Protein AF-A0A4Q1TBS5-F1 (afdb_monomer_lite)

Sequence (135 aa):
MKKVLNTVILSTLVFCFALSGCSYQGQEIISDKEVEVVKEAGKQLGKLAGDVAQKVMEDEELQQALVSTAKVSASVAARFLQQVMQDPQVQEAASQLGDQVVQEVIQQVVTENGGNLNEAVISLIAEELKRRMAQ

pLDDT: mean 76.41, std 20.46, range [35.09, 97.44]

Foldseek 3Di:
DDDDDDDDDDDDDDDDDDDDDDPPPPPVCLDVVLVVLLQVLLVVLCVPLNDLLSCLSNPPVLLVLLCVQQVHHSNLSSVLSSVLSVDPLLSVLCVQVHNVVLSVLLSVLCNVVRSDRDPVSSVSSSVVSVVVSVD

Secondary structure (DSSP, 8-state):
-------------------S-----------HHHHHHHHHHHHHHHHHHHHHHHHHHH-HHHHHHHHHHHT--HHHHHHHHHHHHHSHHHHHHHHHH-HHHHHHHHHHHHHHTTT--SHHHHHHHHHHHHHHHT-

Structure (mmCIF, N/CA/C/O backbone):
data_AF-A0A4Q1TBS5-F1
#
_entry.id   AF-A0A4Q1TBS5-F1
#
loop_
_atom_site.group_PDB
_atom_site.id
_atom_site.type_symbol
_atom_site.label_atom_id
_atom_site.label_alt_id
_atom_site.label_comp_id
_atom_site.label_asym_id
_atom_site.label_entity_id
_atom_site.label_seq_id
_atom_site.pdbx_PDB_ins_code
_atom_site.Cartn_x
_atom_site.Cartn_y
_atom_site.Cartn_z
_atom_site.occupancy
_atom_site.B_iso_or_equiv
_atom_site.auth_seq_id
_atom_site.auth_comp_id
_atom_site.auth_asym_id
_atom_site.auth_atom_id
_atom_site.pdbx_PDB_model_num
ATOM 1 N N . MET A 1 1 ? -37.581 27.649 30.339 1.00 39.19 1 MET A N 1
ATOM 2 C CA . MET A 1 1 ? -37.131 27.682 28.929 1.00 39.19 1 MET A CA 1
ATOM 3 C C . MET A 1 1 ? -36.933 26.248 28.465 1.00 39.19 1 MET A C 1
ATOM 5 O O . MET A 1 1 ? -36.342 25.468 29.195 1.00 39.19 1 MET A O 1
ATOM 9 N N . LYS A 1 2 ? -37.547 25.896 27.331 1.00 39.88 2 LYS A N 1
ATOM 10 C CA . LYS A 1 2 ? -37.726 24.532 26.813 1.00 39.88 2 LYS A CA 1
ATOM 11 C C . LYS A 1 2 ? -36.489 24.054 26.042 1.00 39.88 2 LYS A C 1
ATOM 13 O O . LYS A 1 2 ? -36.156 24.658 25.031 1.00 39.88 2 LYS A O 1
ATOM 18 N N . LYS A 1 3 ? -35.894 22.948 26.477 1.00 39.56 3 LYS A N 1
ATOM 19 C CA . LYS A 1 3 ? -35.208 21.903 25.689 1.00 39.56 3 LYS A CA 1
ATOM 20 C C . LYS A 1 3 ? -35.478 20.625 26.508 1.00 39.56 3 LYS A C 1
ATOM 22 O O . LYS A 1 3 ? -35.468 20.706 27.728 1.00 39.56 3 LYS A O 1
ATOM 27 N N . VAL A 1 4 ? -35.873 19.480 25.968 1.00 40.47 4 VAL A N 1
ATOM 28 C CA . VAL A 1 4 ? -35.143 18.676 24.995 1.00 40.47 4 VAL A CA 1
ATOM 29 C C . VAL A 1 4 ? -36.127 17.719 24.313 1.00 40.47 4 VAL A C 1
ATOM 31 O O . VAL A 1 4 ? -37.018 17.160 24.945 1.00 40.47 4 VAL A O 1
ATOM 34 N N . LEU A 1 5 ? -35.920 17.635 23.003 1.00 43.06 5 LEU A N 1
ATOM 35 C CA . LEU A 1 5 ? -36.121 16.549 22.053 1.00 43.06 5 LEU A CA 1
ATOM 36 C C . LEU A 1 5 ? -36.901 15.291 22.461 1.00 43.06 5 LEU A C 1
ATOM 38 O O . LEU A 1 5 ? -36.601 14.584 23.417 1.00 43.06 5 LEU A O 1
ATOM 42 N N . ASN A 1 6 ? -37.844 15.021 21.567 1.00 39.16 6 ASN A N 1
ATOM 43 C CA . ASN A 1 6 ? -38.715 13.880 21.440 1.00 39.16 6 ASN A CA 1
ATOM 44 C C . ASN A 1 6 ? -37.928 12.567 21.309 1.00 39.16 6 ASN A C 1
ATOM 46 O O . ASN A 1 6 ? -37.118 12.386 20.402 1.00 39.16 6 ASN A O 1
ATOM 50 N N . THR A 1 7 ? -38.239 11.661 22.220 1.00 41.44 7 THR A N 1
ATOM 51 C CA . THR A 1 7 ? -37.912 10.242 22.242 1.00 41.44 7 THR A CA 1
ATOM 52 C C . THR A 1 7 ? -38.614 9.504 21.100 1.00 41.44 7 THR A C 1
ATOM 54 O O . THR A 1 7 ? -39.839 9.547 21.027 1.00 41.44 7 THR A O 1
ATOM 57 N N . VAL A 1 8 ? -37.878 8.735 20.292 1.00 45.38 8 VAL A N 1
ATOM 58 C CA . VAL A 1 8 ? -38.398 7.469 19.749 1.00 45.38 8 VAL A CA 1
ATOM 59 C C . VAL A 1 8 ? -37.334 6.392 19.936 1.00 45.38 8 VAL A C 1
ATOM 61 O O . VAL A 1 8 ? -36.258 6.415 19.349 1.00 45.38 8 VAL A O 1
ATOM 64 N N . ILE A 1 9 ? -37.688 5.491 20.842 1.00 54.44 9 ILE A N 1
ATOM 65 C CA . ILE A 1 9 ? -37.072 4.220 21.204 1.00 54.44 9 ILE A CA 1
ATOM 66 C C . ILE A 1 9 ? -37.524 3.175 20.180 1.00 54.44 9 ILE A C 1
ATOM 68 O O . ILE A 1 9 ? -38.707 3.185 19.854 1.00 54.44 9 ILE A O 1
ATOM 72 N N . LEU A 1 10 ? -36.631 2.274 19.751 1.00 36.66 10 LEU A N 1
ATOM 73 C CA . LEU A 1 10 ? -36.852 0.847 19.407 1.00 36.66 10 LEU A CA 1
ATOM 74 C C . LEU A 1 10 ? -35.656 0.389 18.543 1.00 36.66 10 LEU A C 1
ATOM 76 O O . LEU A 1 10 ? -35.314 1.071 17.592 1.00 36.66 10 LEU A O 1
ATOM 80 N N . SER A 1 11 ? -34.985 -0.742 18.746 1.00 41.72 11 SER A N 1
ATOM 81 C CA . SER A 1 11 ? -35.302 -1.895 19.575 1.00 41.72 11 SER A CA 1
ATOM 82 C C . SER A 1 11 ? -34.078 -2.827 19.633 1.00 41.72 11 SER A C 1
ATOM 84 O O . SER A 1 11 ? -33.446 -3.038 18.607 1.00 41.72 11 SER A O 1
ATOM 86 N N . THR A 1 12 ? -33.835 -3.413 20.815 1.00 46.38 12 THR A N 1
ATOM 87 C CA . THR A 1 12 ? -33.352 -4.800 21.038 1.00 46.38 12 THR A CA 1
ATOM 88 C C . THR A 1 12 ? -31.970 -5.175 20.450 1.00 46.38 12 THR A C 1
ATOM 90 O O . THR A 1 12 ? -31.791 -5.237 19.248 1.00 46.38 12 THR A O 1
ATOM 93 N N . LEU A 1 13 ? -30.944 -5.538 21.226 1.00 44.22 13 LEU A N 1
ATOM 94 C CA . LEU A 1 13 ? -30.933 -6.697 22.120 1.00 44.22 13 LEU A CA 1
ATOM 95 C C . LEU A 1 13 ? -29.767 -6.588 23.116 1.00 44.22 13 LEU A C 1
ATOM 97 O O . LEU A 1 13 ? -28.630 -6.298 22.754 1.00 44.22 13 LEU A O 1
ATOM 101 N N . VAL A 1 14 ? -30.091 -6.836 24.379 1.00 53.00 14 VAL A N 1
ATOM 102 C CA . VAL A 1 14 ? -29.181 -6.913 25.520 1.00 53.00 14 VAL A CA 1
ATOM 103 C C . VAL A 1 14 ? -28.553 -8.305 25.565 1.00 53.00 14 VAL A C 1
ATOM 105 O O . VAL A 1 14 ? -29.279 -9.294 25.610 1.00 53.00 14 VAL A O 1
ATOM 108 N N . PHE A 1 15 ? -27.229 -8.385 25.687 1.00 43.56 15 PHE A N 1
ATOM 109 C CA . PHE A 1 15 ? -26.626 -9.405 26.543 1.00 43.56 15 PHE A CA 1
ATOM 110 C C . PHE A 1 15 ? -25.475 -8.788 27.333 1.00 43.56 15 PHE A C 1
ATOM 112 O O . PHE A 1 15 ? -24.434 -8.420 26.794 1.00 43.56 15 PHE A O 1
ATOM 119 N N . CYS A 1 16 ? -25.716 -8.617 28.631 1.00 39.31 16 CYS A N 1
ATOM 120 C CA . CYS A 1 16 ? -24.733 -8.178 29.602 1.00 39.31 16 CYS A CA 1
ATOM 121 C C . CYS A 1 16 ? -23.686 -9.276 29.816 1.00 39.31 16 CYS A C 1
ATOM 123 O O . CYS A 1 16 ? -24.018 -10.348 30.315 1.00 39.31 16 CYS A O 1
ATOM 125 N N . PHE A 1 17 ? -22.417 -8.960 29.570 1.00 45.59 17 PHE A N 1
ATOM 126 C CA . PHE A 1 17 ? -21.335 -9.434 30.428 1.00 45.59 17 PHE A CA 1
ATOM 127 C C . PHE A 1 17 ? -20.793 -8.226 31.184 1.00 45.59 17 PHE A C 1
ATOM 129 O O . PHE A 1 17 ? -20.078 -7.388 30.644 1.00 45.59 17 PHE A O 1
ATOM 136 N N . ALA A 1 18 ? -21.211 -8.114 32.441 1.00 55.19 18 ALA A N 1
ATOM 137 C CA . ALA A 1 18 ? -20.635 -7.198 33.404 1.00 55.19 18 ALA A CA 1
ATOM 138 C C . ALA A 1 18 ? -19.506 -7.927 34.135 1.00 55.19 18 ALA A C 1
ATOM 140 O O . ALA A 1 18 ? -19.784 -8.719 35.027 1.00 55.19 18 ALA A O 1
ATOM 141 N N . LEU A 1 19 ? -18.254 -7.640 33.779 1.00 47.72 19 LEU A N 1
ATOM 142 C CA . LEU A 1 19 ? -17.106 -7.766 34.675 1.00 47.72 19 LEU A CA 1
ATOM 143 C C . LEU A 1 19 ? -16.127 -6.629 34.354 1.00 47.72 19 LEU A C 1
ATOM 145 O O . LEU A 1 19 ? -15.537 -6.588 33.284 1.00 47.72 19 LEU A O 1
ATOM 149 N N . SER A 1 20 ? -16.040 -5.686 35.296 1.00 47.69 20 SER A N 1
ATOM 150 C CA . SER A 1 20 ? -14.909 -4.788 35.570 1.00 47.69 20 SER A CA 1
ATOM 151 C C . SER A 1 20 ? -14.136 -4.210 34.375 1.00 47.69 20 SER A C 1
ATOM 153 O O . SER A 1 20 ? -13.213 -4.831 33.865 1.00 47.69 20 SER A O 1
ATOM 155 N N . GLY A 1 21 ? -14.426 -2.945 34.058 1.00 41.41 21 GLY A N 1
ATOM 156 C CA . GLY A 1 21 ? -13.424 -2.002 33.558 1.00 41.41 21 GLY A CA 1
ATOM 157 C C . GLY A 1 21 ? -12.679 -2.423 32.294 1.00 41.41 21 GLY A C 1
ATOM 158 O O . GLY A 1 21 ? -11.475 -2.643 32.335 1.00 41.41 21 GLY A O 1
ATOM 159 N N . CYS A 1 22 ? -13.359 -2.426 31.153 1.00 35.09 22 CYS A N 1
ATOM 160 C CA . CYS A 1 22 ? -12.674 -2.259 29.879 1.00 35.09 22 CYS A CA 1
ATOM 161 C C . CYS A 1 22 ? -13.002 -0.861 29.370 1.00 35.09 22 CYS A C 1
ATOM 163 O O . CYS A 1 22 ? -14.014 -0.647 28.704 1.00 35.09 22 CYS A O 1
ATOM 165 N N . SER A 1 23 ? -12.132 0.100 29.686 1.00 44.06 23 SER A N 1
ATOM 166 C CA . SER A 1 23 ? -11.859 1.172 28.737 1.00 44.06 23 SER A CA 1
ATOM 167 C C . SER A 1 23 ? -11.513 0.469 27.429 1.00 44.06 23 SER A C 1
ATOM 169 O O . SER A 1 23 ? -10.416 -0.063 27.291 1.00 44.06 23 SER A O 1
ATOM 171 N N . TYR A 1 24 ? -12.461 0.387 26.496 1.00 40.22 24 TYR A N 1
ATOM 172 C CA . TYR A 1 24 ? -12.195 -0.055 25.130 1.00 40.22 24 TYR A CA 1
ATOM 173 C C . TYR A 1 24 ? -11.477 1.092 24.411 1.00 40.22 24 TYR A C 1
ATOM 175 O O . TYR A 1 24 ? -11.954 1.683 23.453 1.00 40.22 24 TYR A O 1
ATOM 183 N N . GLN A 1 25 ? -10.319 1.444 24.956 1.00 36.91 25 GLN A N 1
ATOM 184 C CA . GLN A 1 25 ? -9.252 2.127 24.269 1.00 36.91 25 GLN A CA 1
ATOM 185 C C . GLN A 1 25 ? -8.383 0.997 23.719 1.00 36.91 25 GLN A C 1
ATOM 187 O O . GLN A 1 25 ? -7.274 0.750 24.178 1.00 36.91 25 GLN A O 1
ATOM 192 N N . GLY A 1 26 ? -8.951 0.241 22.775 1.00 38.22 26 GLY A N 1
ATOM 193 C CA . GLY A 1 26 ? -8.196 -0.643 21.895 1.00 38.22 26 GLY A CA 1
ATOM 194 C C . GLY A 1 26 ? -7.419 0.220 20.912 1.00 38.22 26 GLY A C 1
ATOM 195 O O . GLY A 1 26 ? -7.671 0.186 19.717 1.00 38.22 26 GLY A O 1
ATOM 196 N N . GLN A 1 27 ? -6.541 1.065 21.445 1.00 40.28 27 GLN A N 1
ATOM 197 C CA . GLN A 1 27 ? -5.425 1.600 20.701 1.00 40.28 27 GLN A CA 1
ATOM 198 C C . GLN A 1 27 ? -4.542 0.376 20.482 1.00 40.28 27 GLN A C 1
ATOM 200 O O . GLN A 1 27 ? -3.926 -0.110 21.431 1.00 40.28 27 GLN A O 1
ATOM 205 N N . GLU A 1 28 ? -4.609 -0.211 19.284 1.00 47.19 28 GLU A N 1
ATOM 206 C CA . GLU A 1 28 ? -3.632 -1.195 18.833 1.00 47.19 28 GLU A CA 1
ATOM 207 C C . GLU A 1 28 ? -2.262 -0.571 19.068 1.00 47.19 28 GLU A C 1
ATOM 209 O O . GLU A 1 28 ? -1.835 0.342 18.363 1.00 47.19 28 GLU A O 1
ATOM 214 N N . ILE A 1 29 ? -1.609 -1.006 20.143 1.00 48.12 29 ILE A N 1
ATOM 215 C CA . ILE A 1 29 ? -0.224 -0.672 20.408 1.00 48.12 29 ILE A CA 1
ATOM 216 C C . ILE A 1 29 ? 0.541 -1.457 19.353 1.00 48.12 29 ILE A C 1
ATOM 218 O O . ILE A 1 29 ? 0.929 -2.603 19.580 1.00 48.12 29 ILE A O 1
ATOM 222 N N . ILE A 1 30 ? 0.723 -0.852 18.179 1.00 53.84 30 ILE A N 1
ATOM 223 C CA . ILE A 1 30 ? 1.851 -1.188 17.325 1.00 53.84 30 ILE A CA 1
ATOM 224 C C . ILE A 1 30 ? 3.050 -1.047 18.255 1.00 53.84 30 ILE A C 1
ATOM 226 O O . ILE A 1 30 ? 3.332 0.041 18.755 1.00 53.84 30 ILE A O 1
ATOM 230 N N . SER A 1 31 ? 3.669 -2.169 18.618 1.00 56.72 31 SER A N 1
ATOM 231 C CA . SER A 1 31 ? 4.808 -2.137 19.530 1.00 56.72 31 SER A CA 1
ATOM 232 C C . SER A 1 31 ? 5.855 -1.194 18.937 1.00 56.72 31 SER A C 1
ATOM 234 O O . SER A 1 31 ? 6.063 -1.232 17.725 1.00 56.72 31 SER A O 1
ATOM 236 N N . ASP A 1 32 ? 6.540 -0.384 19.752 1.00 58.28 32 ASP A N 1
ATOM 237 C CA . ASP A 1 32 ? 7.593 0.538 19.276 1.00 58.28 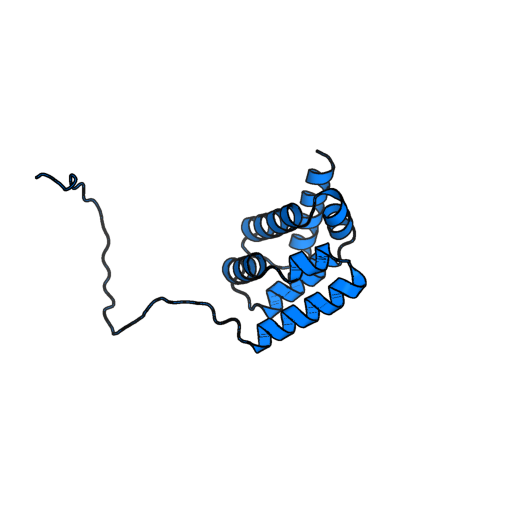32 ASP A CA 1
ATOM 238 C C . ASP A 1 32 ? 8.589 -0.155 18.326 1.00 58.28 32 ASP A C 1
ATOM 240 O O . ASP A 1 32 ? 9.102 0.431 17.375 1.00 58.28 32 ASP A O 1
ATOM 244 N N . LYS A 1 33 ? 8.800 -1.456 18.545 1.00 59.09 33 LYS A N 1
ATOM 245 C CA . LYS A 1 33 ? 9.645 -2.325 17.731 1.00 59.09 33 LYS A CA 1
ATOM 246 C C . LYS A 1 33 ? 9.103 -2.583 16.321 1.00 59.09 33 LYS A C 1
ATOM 248 O O . LYS A 1 33 ? 9.883 -2.728 15.389 1.00 59.09 33 LYS A O 1
ATOM 253 N N . GLU A 1 34 ? 7.787 -2.672 16.152 1.00 60.06 34 GLU A N 1
ATOM 254 C CA . GLU A 1 34 ? 7.163 -2.791 14.833 1.00 60.06 34 GLU A CA 1
ATOM 255 C C . GLU A 1 34 ? 7.168 -1.450 14.096 1.00 60.06 34 GLU A C 1
ATOM 257 O O . GLU A 1 34 ? 7.493 -1.433 12.911 1.00 60.06 34 GLU A O 1
ATOM 262 N N . VAL A 1 35 ? 6.928 -0.335 14.800 1.00 62.41 35 VAL A N 1
ATOM 263 C CA . VAL A 1 35 ? 7.066 1.023 14.236 1.00 62.41 35 VAL A CA 1
ATOM 264 C C . VAL A 1 35 ? 8.481 1.236 13.687 1.00 62.41 35 VAL A C 1
ATOM 266 O O . VAL A 1 35 ? 8.658 1.758 12.587 1.00 62.41 35 VAL A O 1
ATOM 269 N N . GLU A 1 36 ? 9.503 0.782 14.415 1.00 67.94 36 GLU A N 1
ATOM 270 C CA . GLU A 1 36 ? 10.901 0.873 13.984 1.00 67.94 36 GLU A CA 1
ATOM 271 C C . GLU A 1 36 ? 11.181 0.055 12.710 1.00 67.94 36 GLU A C 1
ATOM 273 O O . GLU A 1 36 ? 11.862 0.540 11.805 1.00 67.94 36 GLU A O 1
ATOM 278 N N . VAL A 1 37 ? 10.606 -1.148 12.591 1.00 66.75 37 VAL A N 1
ATOM 279 C CA . VAL A 1 37 ? 10.744 -2.002 11.396 1.00 66.75 37 VAL A CA 1
ATOM 280 C C . VAL A 1 37 ? 10.090 -1.365 10.173 1.00 66.75 37 VAL A C 1
ATOM 282 O O . VAL A 1 37 ? 10.694 -1.370 9.098 1.00 66.75 37 VAL A O 1
ATOM 285 N N . VAL A 1 38 ? 8.895 -0.785 10.321 1.00 66.69 38 VAL A N 1
ATOM 286 C CA . VAL A 1 38 ? 8.240 -0.059 9.223 1.00 66.69 38 VAL A CA 1
ATOM 287 C C . VAL A 1 38 ? 9.092 1.131 8.798 1.00 66.69 38 VAL A C 1
ATOM 289 O O . VAL A 1 38 ? 9.381 1.301 7.614 1.00 66.69 38 VAL A O 1
ATOM 292 N N . LYS A 1 39 ? 9.554 1.927 9.765 1.00 67.19 39 LYS A N 1
ATOM 293 C CA . LYS A 1 39 ? 10.347 3.126 9.496 1.00 67.19 39 LYS A CA 1
ATOM 294 C C . LYS A 1 39 ? 11.654 2.796 8.779 1.00 67.19 39 LYS A C 1
ATOM 296 O O . LYS A 1 39 ? 12.079 3.532 7.892 1.00 67.19 39 LYS A O 1
ATOM 301 N N . GLU A 1 40 ? 12.288 1.680 9.125 1.00 69.94 40 GLU A N 1
ATOM 302 C CA . GLU A 1 40 ? 13.505 1.232 8.452 1.00 69.94 40 GLU A CA 1
ATOM 303 C C . GLU A 1 40 ? 13.227 0.683 7.041 1.00 69.94 40 GLU A C 1
ATOM 305 O O . GLU A 1 40 ? 13.985 0.977 6.114 1.00 69.94 40 GLU A O 1
ATOM 310 N N . ALA A 1 41 ? 12.115 -0.033 6.837 1.00 65.44 41 ALA A N 1
ATOM 311 C CA . ALA A 1 41 ? 11.675 -0.456 5.505 1.00 65.44 41 ALA A CA 1
ATOM 312 C C . ALA A 1 41 ? 11.362 0.751 4.597 1.00 65.44 41 ALA A C 1
ATOM 314 O O . ALA A 1 41 ? 11.798 0.787 3.444 1.00 65.44 41 ALA A O 1
ATOM 315 N N . GLY A 1 42 ? 10.693 1.776 5.138 1.00 62.56 42 GLY A N 1
ATOM 316 C CA . GLY A 1 42 ? 10.404 3.036 4.449 1.00 62.56 42 GLY A CA 1
ATOM 317 C C . GLY A 1 42 ? 11.670 3.784 4.026 1.00 62.56 42 GLY A C 1
ATOM 318 O O . GLY A 1 42 ? 11.784 4.197 2.875 1.00 62.56 42 GLY A O 1
ATOM 319 N N . LYS A 1 43 ? 12.688 3.869 4.894 1.00 66.56 43 LYS A N 1
ATOM 320 C CA . LYS A 1 43 ? 13.989 4.476 4.544 1.00 66.56 43 LYS A CA 1
ATOM 321 C C . LYS A 1 43 ? 14.740 3.719 3.450 1.00 66.56 43 LYS A C 1
ATOM 323 O O . LYS A 1 43 ? 15.412 4.344 2.627 1.00 66.56 43 LYS A O 1
ATOM 328 N N . GLN A 1 44 ? 14.684 2.385 3.454 1.00 65.00 44 GLN A N 1
ATOM 329 C CA . GLN A 1 44 ? 15.322 1.575 2.411 1.00 65.00 44 GLN A CA 1
ATOM 330 C C . GLN A 1 44 ? 14.639 1.788 1.056 1.00 65.00 44 GLN A C 1
ATOM 332 O O . GLN A 1 44 ? 15.323 1.909 0.041 1.00 65.00 44 GLN A O 1
ATOM 337 N N . LEU A 1 45 ? 13.311 1.916 1.050 1.00 62.75 45 LEU A N 1
ATOM 338 C CA . LEU A 1 45 ? 12.532 2.237 -0.144 1.00 62.75 45 LEU A CA 1
ATOM 339 C C . LEU A 1 45 ? 12.712 3.673 -0.619 1.00 62.75 45 LEU A C 1
ATOM 341 O O . LEU A 1 45 ? 12.853 3.867 -1.817 1.00 62.75 45 LEU A O 1
ATOM 345 N N . GLY A 1 46 ? 12.777 4.667 0.270 1.00 59.16 46 GLY A N 1
ATOM 346 C CA . GLY A 1 46 ? 12.994 6.067 -0.122 1.00 59.16 46 GLY A CA 1
ATOM 347 C C . GLY A 1 46 ? 14.287 6.261 -0.924 1.00 59.16 46 GLY A C 1
ATOM 348 O O . GLY A 1 46 ? 14.343 7.076 -1.840 1.00 59.16 46 GLY A O 1
ATOM 349 N N . LYS A 1 47 ? 15.307 5.429 -0.671 1.00 63.56 47 LYS A N 1
ATOM 350 C CA . LYS A 1 47 ? 16.549 5.404 -1.465 1.00 63.56 47 LYS A CA 1
ATOM 351 C C . LYS A 1 47 ? 16.414 4.741 -2.843 1.00 63.56 47 LYS A C 1
ATOM 353 O O . LYS A 1 47 ? 17.278 4.963 -3.685 1.00 63.56 47 LYS A O 1
ATOM 358 N N . LEU A 1 48 ? 15.392 3.912 -3.058 1.00 57.53 48 LEU A N 1
ATOM 359 C CA . LEU A 1 48 ? 15.200 3.080 -4.256 1.00 57.53 48 LEU A CA 1
ATOM 360 C C . LEU A 1 48 ? 14.030 3.535 -5.147 1.00 57.53 48 LEU A C 1
ATOM 362 O O . LEU A 1 48 ? 14.114 3.371 -6.357 1.00 57.53 48 LEU A O 1
ATOM 366 N N . ALA A 1 49 ? 12.964 4.091 -4.567 1.00 61.88 49 ALA A N 1
ATOM 367 C CA . ALA A 1 49 ? 11.672 4.339 -5.215 1.00 61.88 49 ALA A CA 1
ATOM 368 C C . ALA A 1 49 ? 11.188 5.807 -5.118 1.00 61.88 49 ALA A C 1
ATOM 370 O O . ALA A 1 49 ? 10.134 6.144 -5.651 1.00 61.88 49 ALA A O 1
ATOM 371 N N . GLY A 1 50 ? 11.965 6.696 -4.483 1.00 69.81 50 GLY A N 1
ATOM 372 C CA . GLY A 1 50 ? 11.695 8.140 -4.415 1.00 69.81 50 GLY A CA 1
ATOM 373 C C . GLY A 1 50 ? 10.713 8.575 -3.316 1.00 69.81 50 GLY A C 1
ATOM 374 O O . GLY A 1 50 ? 10.206 7.761 -2.541 1.00 69.81 50 GLY A O 1
ATOM 375 N N . ASP A 1 51 ? 10.450 9.885 -3.253 1.00 81.00 51 ASP A N 1
ATOM 376 C CA . ASP A 1 51 ? 9.713 10.540 -2.157 1.00 81.00 51 ASP A CA 1
ATOM 377 C C . ASP A 1 51 ? 8.277 10.018 -1.983 1.00 81.00 51 ASP A C 1
ATOM 379 O O . ASP A 1 51 ? 7.786 9.915 -0.862 1.00 81.00 51 ASP A O 1
ATOM 383 N N . VAL A 1 52 ? 7.593 9.652 -3.073 1.00 79.31 52 VAL A N 1
ATOM 384 C CA . VAL A 1 52 ? 6.209 9.149 -3.001 1.00 79.31 52 VAL A CA 1
ATOM 385 C C . VAL A 1 52 ? 6.151 7.779 -2.328 1.00 79.31 52 VAL A C 1
ATOM 387 O O . VAL A 1 52 ? 5.313 7.560 -1.457 1.00 79.31 52 VAL A O 1
ATOM 390 N N . ALA A 1 53 ? 7.072 6.874 -2.663 1.00 79.94 53 ALA A N 1
ATOM 391 C CA . ALA A 1 53 ? 7.164 5.575 -2.002 1.00 79.94 53 ALA A CA 1
ATOM 392 C C . ALA A 1 53 ? 7.445 5.712 -0.507 1.00 79.94 53 ALA A C 1
ATOM 394 O O . ALA A 1 53 ? 6.871 4.979 0.296 1.00 79.94 53 ALA A O 1
ATOM 395 N N . GLN A 1 54 ? 8.282 6.680 -0.129 1.00 83.25 54 GLN A N 1
ATOM 396 C CA . GLN A 1 54 ? 8.521 6.983 1.274 1.00 83.25 54 GLN A CA 1
ATOM 397 C C . GLN A 1 54 ? 7.244 7.467 1.969 1.00 83.25 54 GLN A C 1
ATOM 399 O O . GLN A 1 54 ? 6.906 6.942 3.023 1.00 83.25 54 GLN A O 1
ATOM 404 N N . LYS A 1 55 ? 6.498 8.401 1.371 1.00 85.94 55 LYS A N 1
ATOM 405 C CA . LYS A 1 55 ? 5.250 8.903 1.960 1.00 85.94 55 LYS A CA 1
ATOM 406 C C . LYS A 1 55 ? 4.184 7.825 2.129 1.00 85.94 55 LYS A C 1
ATOM 408 O O . LYS A 1 55 ? 3.560 7.767 3.177 1.00 85.94 55 LYS A O 1
ATOM 413 N N . VAL A 1 56 ? 4.001 6.950 1.138 1.00 85.94 56 VAL A N 1
ATOM 414 C CA . VAL A 1 56 ? 3.060 5.818 1.240 1.00 85.94 56 VAL A CA 1
ATOM 415 C C . VAL A 1 56 ? 3.467 4.867 2.372 1.00 85.94 56 VAL A C 1
ATOM 417 O O . VAL A 1 56 ? 2.614 4.365 3.094 1.00 85.94 56 VAL A O 1
ATOM 420 N N . MET A 1 57 ? 4.770 4.640 2.555 1.00 82.62 57 MET A N 1
ATOM 421 C CA . MET A 1 57 ? 5.304 3.786 3.622 1.00 82.62 57 MET A CA 1
ATOM 422 C C . MET A 1 57 ? 5.253 4.423 5.011 1.00 82.62 57 MET A C 1
ATOM 424 O O . MET A 1 57 ? 5.177 3.701 5.998 1.00 82.62 57 MET A O 1
ATOM 428 N N . GLU A 1 58 ? 5.361 5.746 5.101 1.00 84.56 58 GLU A N 1
ATOM 429 C CA . GLU A 1 58 ? 5.324 6.502 6.359 1.00 84.56 58 GLU A CA 1
ATOM 430 C C . GLU A 1 58 ? 3.901 6.917 6.754 1.00 84.56 58 GLU A C 1
ATOM 432 O O . GLU A 1 58 ? 3.703 7.461 7.838 1.00 84.56 58 GLU A O 1
ATOM 437 N N . ASP A 1 59 ? 2.911 6.627 5.910 1.00 87.25 59 ASP A N 1
ATOM 438 C CA . ASP A 1 59 ? 1.508 6.886 6.197 1.00 87.25 59 ASP A CA 1
ATOM 439 C C . ASP A 1 59 ? 1.005 5.946 7.302 1.00 87.25 59 ASP A C 1
ATOM 441 O O . ASP A 1 59 ? 0.781 4.747 7.098 1.00 87.25 59 ASP A O 1
ATOM 445 N N . GLU A 1 60 ? 0.879 6.492 8.510 1.00 86.38 60 GLU A N 1
ATOM 446 C CA . GLU A 1 60 ? 0.415 5.752 9.681 1.00 86.38 60 GLU A CA 1
ATOM 447 C C . GLU A 1 60 ? -1.066 5.367 9.569 1.00 86.38 60 GLU A C 1
ATOM 449 O O . GLU A 1 60 ? -1.450 4.300 10.053 1.00 86.38 60 GLU A O 1
ATOM 454 N N . GLU A 1 61 ? -1.894 6.189 8.918 1.00 88.94 61 GLU A N 1
ATOM 455 C CA . GLU A 1 61 ? -3.328 5.933 8.763 1.00 88.94 61 GLU A CA 1
ATOM 456 C C . GLU A 1 61 ? -3.562 4.757 7.813 1.00 88.94 61 GLU A C 1
ATOM 458 O O . GLU A 1 61 ? -4.312 3.832 8.140 1.00 88.94 61 GLU A O 1
ATOM 463 N N . LEU A 1 62 ? -2.858 4.728 6.678 1.00 91.00 62 LEU A N 1
ATOM 464 C CA . LEU A 1 62 ? -2.893 3.617 5.732 1.00 91.00 62 LEU A CA 1
ATOM 465 C C . LEU A 1 62 ? -2.396 2.326 6.384 1.00 91.00 62 LEU A C 1
ATOM 467 O O . LEU A 1 62 ? -3.040 1.284 6.266 1.00 91.00 62 LEU A O 1
ATOM 471 N N . GLN A 1 63 ? -1.274 2.371 7.102 1.00 89.25 63 GLN A N 1
ATOM 472 C CA . GLN A 1 63 ? -0.747 1.187 7.781 1.00 89.25 63 GLN A CA 1
ATOM 473 C C . GLN A 1 63 ? -1.713 0.632 8.825 1.00 89.25 63 GLN A C 1
ATOM 475 O O . GLN A 1 63 ? -1.954 -0.576 8.847 1.00 89.25 63 GLN A O 1
ATOM 480 N N . GLN A 1 64 ? -2.288 1.495 9.665 1.00 88.44 64 GLN A N 1
ATOM 481 C CA . GLN A 1 64 ? -3.289 1.089 10.652 1.00 88.44 64 GLN A CA 1
ATOM 482 C C . GLN A 1 64 ? -4.535 0.522 9.970 1.00 88.44 64 GLN A C 1
ATOM 484 O O . GLN A 1 64 ? -5.061 -0.506 10.399 1.00 88.44 64 GLN A O 1
ATOM 489 N N . ALA A 1 65 ? -4.977 1.130 8.866 1.00 90.69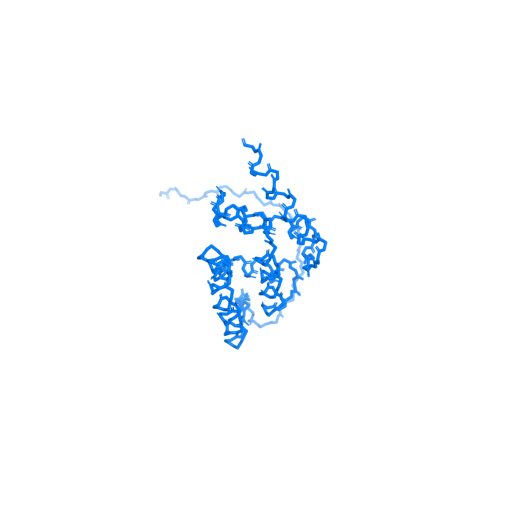 65 ALA A N 1
ATOM 490 C CA . ALA A 1 65 ? -6.096 0.619 8.090 1.00 90.69 65 ALA A CA 1
ATOM 491 C C . ALA A 1 65 ? -5.817 -0.782 7.528 1.00 90.69 65 ALA A C 1
ATOM 493 O O . ALA A 1 65 ? -6.688 -1.650 7.604 1.00 90.69 65 ALA A O 1
ATOM 494 N N . LEU A 1 66 ? -4.612 -1.032 7.007 1.00 91.62 66 LEU A N 1
ATOM 495 C CA . LEU A 1 66 ? -4.213 -2.348 6.504 1.00 91.62 66 LEU A CA 1
ATOM 496 C C . LEU A 1 66 ? -4.124 -3.384 7.627 1.00 91.62 66 LEU A C 1
ATOM 498 O O . LEU A 1 66 ? -4.663 -4.477 7.476 1.00 91.62 66 LEU A O 1
ATOM 502 N N . VAL A 1 67 ? -3.502 -3.039 8.757 1.00 90.56 67 VAL A N 1
ATOM 503 C CA . VAL A 1 67 ? -3.420 -3.889 9.958 1.00 90.56 67 VAL A CA 1
ATOM 504 C C . VAL A 1 67 ? -4.813 -4.301 10.426 1.00 90.56 67 VAL A C 1
ATOM 506 O O . VAL A 1 67 ? -5.094 -5.494 10.553 1.00 90.56 67 VAL A O 1
ATOM 509 N N . SER A 1 68 ? -5.708 -3.328 10.580 1.00 91.81 68 SER A N 1
ATOM 510 C CA . SER A 1 68 ? -7.075 -3.544 11.049 1.00 91.81 68 SER A CA 1
ATOM 511 C C . SER A 1 68 ? -7.908 -4.366 10.057 1.00 91.81 68 SER A C 1
ATOM 513 O O . SER A 1 68 ? -8.564 -5.340 10.437 1.00 91.81 68 SER A O 1
ATOM 515 N N . THR A 1 69 ? -7.835 -4.032 8.764 1.00 91.81 69 THR A N 1
ATOM 516 C CA . THR A 1 69 ? -8.626 -4.686 7.705 1.00 91.81 6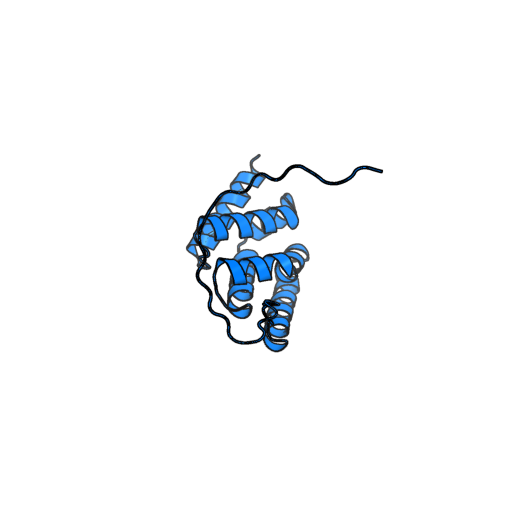9 THR A CA 1
ATOM 517 C C . THR A 1 69 ? -8.163 -6.120 7.455 1.00 91.81 69 THR A C 1
ATOM 519 O O . THR A 1 69 ? -8.984 -7.031 7.358 1.00 91.81 69 THR A O 1
ATOM 522 N N . ALA A 1 70 ? -6.849 -6.337 7.383 1.00 91.50 70 ALA A N 1
ATOM 523 C CA . ALA A 1 70 ? -6.251 -7.643 7.123 1.00 91.50 70 ALA A CA 1
ATOM 524 C C . ALA A 1 70 ? -6.087 -8.503 8.387 1.00 91.50 70 ALA A C 1
ATOM 526 O O . ALA A 1 70 ? -5.833 -9.703 8.282 1.00 91.50 70 ALA A O 1
ATOM 527 N N . LYS A 1 71 ? -6.237 -7.912 9.582 1.00 91.69 71 LYS A N 1
ATOM 528 C CA . LYS A 1 71 ? -5.982 -8.552 10.886 1.00 91.69 71 LYS A CA 1
ATOM 529 C C . LYS A 1 71 ? -4.579 -9.158 10.966 1.00 91.69 71 LYS A C 1
ATOM 531 O O . LYS A 1 71 ? -4.392 -10.281 11.439 1.00 91.69 71 LYS A O 1
ATOM 536 N N . VAL A 1 72 ? -3.595 -8.420 10.463 1.00 86.75 72 VAL A N 1
ATOM 537 C CA . VAL A 1 72 ? -2.178 -8.812 10.443 1.00 86.75 72 VAL A CA 1
ATOM 538 C C . VAL A 1 72 ? -1.364 -7.911 11.361 1.00 86.75 72 VAL A C 1
ATOM 540 O O . VAL A 1 72 ? -1.853 -6.888 11.815 1.00 86.75 72 VAL A O 1
ATOM 543 N N . SER A 1 73 ? -0.096 -8.243 11.603 1.00 87.69 73 SER A N 1
ATOM 544 C CA . SER A 1 73 ? 0.793 -7.326 12.322 1.00 87.69 73 SER A CA 1
ATOM 545 C C . SER A 1 73 ? 1.276 -6.176 11.429 1.00 87.69 73 SER A C 1
ATOM 547 O O . SER A 1 73 ? 1.323 -6.307 10.200 1.00 87.69 73 SER A O 1
ATOM 549 N N . ALA A 1 74 ? 1.713 -5.069 12.036 1.00 83.00 74 ALA A N 1
ATOM 550 C CA . ALA A 1 74 ? 2.258 -3.921 11.304 1.00 83.00 74 ALA A CA 1
ATOM 551 C C . ALA A 1 74 ? 3.457 -4.312 10.428 1.00 83.00 74 ALA A C 1
ATOM 553 O O . ALA A 1 74 ? 3.598 -3.840 9.302 1.00 83.00 74 ALA A O 1
ATOM 554 N N . SER A 1 75 ? 4.267 -5.269 10.889 1.00 84.88 75 SER A N 1
ATOM 555 C CA . SER A 1 75 ? 5.376 -5.829 10.107 1.00 84.88 75 SER A CA 1
ATOM 556 C C . SER A 1 75 ? 4.925 -6.478 8.787 1.00 84.88 75 SER A C 1
ATOM 558 O O . SER A 1 75 ? 5.641 -6.409 7.787 1.00 84.88 75 SER A O 1
ATOM 560 N N . VAL A 1 76 ? 3.756 -7.128 8.764 1.00 89.31 76 VAL A N 1
ATOM 561 C CA . VAL A 1 76 ? 3.196 -7.745 7.548 1.00 89.31 76 VAL A CA 1
ATOM 562 C C . VAL A 1 76 ? 2.645 -6.673 6.610 1.00 89.31 76 VAL A C 1
ATOM 564 O O . VAL A 1 76 ? 2.954 -6.704 5.420 1.00 89.31 76 VAL A O 1
ATOM 567 N N . ALA A 1 77 ? 1.902 -5.699 7.143 1.00 89.94 77 ALA A N 1
ATOM 568 C CA . ALA A 1 77 ? 1.388 -4.572 6.366 1.00 89.94 77 ALA A CA 1
ATOM 569 C C . ALA A 1 77 ? 2.522 -3.754 5.719 1.00 89.94 77 ALA A C 1
ATOM 571 O O . ALA A 1 77 ? 2.472 -3.461 4.527 1.00 89.94 77 ALA A O 1
ATOM 572 N N . ALA A 1 78 ? 3.597 -3.474 6.460 1.00 86.44 78 ALA A N 1
ATOM 573 C CA . ALA A 1 78 ? 4.756 -2.748 5.947 1.00 86.44 78 ALA A CA 1
ATOM 574 C C . ALA A 1 78 ? 5.488 -3.505 4.831 1.00 86.44 78 ALA A C 1
ATOM 576 O O . ALA A 1 78 ? 5.884 -2.907 3.834 1.00 86.44 78 ALA A O 1
ATOM 577 N N . ARG A 1 79 ? 5.643 -4.832 4.955 1.00 88.56 79 ARG A N 1
ATOM 578 C CA . ARG A 1 79 ? 6.219 -5.659 3.878 1.00 88.56 79 ARG A CA 1
ATOM 579 C C . ARG A 1 79 ? 5.346 -5.665 2.633 1.00 88.56 79 ARG A C 1
ATOM 581 O O . ARG A 1 79 ? 5.875 -5.644 1.528 1.00 88.56 79 ARG A O 1
ATOM 588 N N . PHE A 1 80 ? 4.030 -5.698 2.807 1.00 93.69 80 PHE A N 1
ATOM 589 C CA . PHE A 1 80 ? 3.100 -5.610 1.693 1.00 93.69 80 PHE A CA 1
ATOM 590 C C . PHE A 1 80 ? 3.224 -4.264 0.971 1.00 93.69 80 PHE A C 1
ATOM 592 O O . PHE A 1 80 ? 3.456 -4.250 -0.234 1.00 93.69 80 PHE A O 1
ATOM 599 N N . LEU A 1 81 ? 3.181 -3.144 1.701 1.00 91.88 81 LEU A N 1
ATOM 600 C CA . LEU A 1 81 ? 3.399 -1.810 1.128 1.00 91.88 81 LEU A CA 1
ATOM 601 C C . LEU A 1 81 ? 4.763 -1.704 0.434 1.00 91.88 81 LEU A C 1
ATOM 603 O O . LEU A 1 81 ? 4.865 -1.147 -0.655 1.00 91.88 81 LEU A O 1
ATOM 607 N N . GLN A 1 82 ? 5.799 -2.315 1.011 1.00 89.19 82 GLN A N 1
ATOM 608 C CA . GLN A 1 82 ? 7.118 -2.387 0.394 1.00 89.19 82 GLN A CA 1
ATOM 609 C C . GLN A 1 82 ? 7.095 -3.108 -0.956 1.00 89.19 82 GLN A C 1
ATOM 611 O O . GLN A 1 82 ? 7.739 -2.644 -1.894 1.00 89.19 82 GLN A O 1
ATOM 616 N N . GLN A 1 83 ? 6.382 -4.229 -1.062 1.00 92.00 83 GLN A N 1
ATOM 617 C CA . GLN A 1 83 ? 6.249 -4.965 -2.319 1.00 92.00 83 GLN A CA 1
ATOM 618 C C . GLN A 1 83 ? 5.423 -4.177 -3.341 1.00 92.00 83 GLN A C 1
ATOM 620 O O . GLN A 1 83 ? 5.824 -4.093 -4.497 1.00 92.00 83 GLN A O 1
ATOM 625 N N . VAL A 1 84 ? 4.333 -3.537 -2.904 1.00 93.50 84 VAL A N 1
ATOM 626 C CA . VAL A 1 84 ? 3.514 -2.649 -3.742 1.00 93.50 84 VAL A CA 1
ATOM 627 C C . VAL A 1 84 ? 4.363 -1.517 -4.323 1.00 93.50 84 VAL A C 1
ATOM 629 O O . VAL A 1 84 ? 4.357 -1.310 -5.529 1.00 93.50 84 VAL A O 1
ATOM 632 N N . MET A 1 85 ? 5.163 -0.828 -3.505 1.00 89.88 85 MET A N 1
ATOM 633 C CA . MET A 1 85 ? 6.000 0.284 -3.974 1.00 89.88 85 MET A CA 1
ATOM 634 C C . MET A 1 85 ? 7.228 -0.154 -4.787 1.00 89.88 85 MET A C 1
ATOM 636 O O . MET A 1 85 ? 7.872 0.681 -5.421 1.00 89.88 85 MET A O 1
ATOM 640 N N . GLN A 1 86 ? 7.582 -1.441 -4.784 1.00 88.38 86 GLN A N 1
ATOM 641 C CA . GLN A 1 86 ? 8.609 -1.992 -5.677 1.00 88.38 86 GLN A CA 1
ATOM 642 C C . GLN A 1 86 ? 8.066 -2.319 -7.070 1.00 88.38 86 GLN A C 1
ATOM 644 O O . GLN A 1 86 ? 8.864 -2.522 -7.985 1.00 88.38 86 GLN A O 1
ATOM 649 N N . ASP A 1 87 ? 6.744 -2.349 -7.245 1.00 90.44 87 ASP A N 1
ATOM 650 C CA . ASP A 1 87 ? 6.132 -2.570 -8.546 1.00 90.44 87 ASP A CA 1
ATOM 651 C C . ASP A 1 87 ? 6.347 -1.343 -9.464 1.00 90.44 87 ASP A C 1
ATOM 653 O O . ASP A 1 87 ? 5.985 -0.218 -9.095 1.00 90.44 87 ASP A O 1
ATOM 657 N N . PRO A 1 88 ? 6.925 -1.520 -10.669 1.00 89.50 88 PRO A N 1
ATOM 658 C CA . PRO A 1 88 ? 7.189 -0.411 -11.584 1.00 89.50 88 PRO A CA 1
ATOM 659 C C . PRO A 1 88 ? 5.938 0.367 -12.003 1.00 89.50 88 PRO A C 1
ATOM 661 O O . PRO A 1 88 ? 6.012 1.582 -12.178 1.00 89.50 88 PRO A O 1
ATOM 664 N N . GLN A 1 89 ? 4.790 -0.300 -12.156 1.00 90.50 89 GLN A N 1
ATOM 665 C CA . GLN A 1 89 ? 3.543 0.364 -12.541 1.00 90.50 89 GLN A CA 1
ATOM 666 C C . GLN A 1 89 ? 3.006 1.222 -11.401 1.00 90.50 89 GLN A C 1
ATOM 668 O O . GLN A 1 89 ? 2.461 2.297 -11.641 1.00 90.50 89 GLN A O 1
ATOM 673 N N . VAL A 1 90 ? 3.191 0.776 -10.158 1.00 91.69 90 VAL A N 1
ATOM 674 C CA . VAL A 1 90 ? 2.832 1.562 -8.976 1.00 91.69 90 VAL A CA 1
ATOM 675 C C . VAL A 1 90 ? 3.735 2.790 -8.854 1.00 91.69 90 VAL A C 1
ATOM 677 O O . VAL A 1 90 ? 3.233 3.874 -8.575 1.00 91.69 90 VAL A O 1
ATOM 680 N N . GLN A 1 91 ? 5.042 2.668 -9.115 1.00 89.19 91 GLN A N 1
ATOM 681 C CA . GLN A 1 91 ? 5.963 3.819 -9.119 1.00 89.19 91 GLN A CA 1
ATOM 682 C C . GLN A 1 91 ? 5.640 4.834 -10.223 1.00 89.19 91 GLN A C 1
ATOM 684 O O . GLN A 1 91 ? 5.685 6.050 -10.004 1.00 89.19 91 GLN A O 1
ATOM 689 N N . GLU A 1 92 ? 5.293 4.345 -11.413 1.00 89.75 92 GLU A N 1
ATOM 690 C CA . GLU A 1 92 ? 4.825 5.187 -12.510 1.00 89.75 92 GLU A CA 1
ATOM 691 C C . GLU A 1 92 ? 3.529 5.915 -12.126 1.00 89.75 92 GLU A C 1
ATOM 693 O O . GLU A 1 92 ? 3.452 7.140 -12.244 1.00 89.75 92 GLU A O 1
ATOM 698 N N . ALA A 1 93 ? 2.548 5.194 -11.580 1.00 90.12 93 ALA A N 1
ATOM 699 C CA . ALA A 1 93 ? 1.286 5.772 -11.132 1.00 90.12 93 ALA A CA 1
ATOM 700 C C . ALA A 1 93 ? 1.463 6.776 -9.994 1.00 90.12 93 ALA A C 1
ATOM 702 O O . ALA A 1 93 ? 0.859 7.841 -10.027 1.00 90.12 93 ALA A O 1
ATOM 703 N N . ALA A 1 94 ? 2.340 6.495 -9.036 1.00 87.94 94 ALA A N 1
ATOM 704 C CA . ALA A 1 94 ? 2.737 7.427 -7.988 1.00 87.94 94 ALA A CA 1
ATOM 705 C C . ALA A 1 94 ? 3.269 8.750 -8.554 1.00 87.94 94 ALA A C 1
ATOM 707 O O . ALA A 1 94 ? 2.949 9.819 -8.036 1.00 87.94 94 ALA A O 1
ATOM 708 N N . SER A 1 95 ? 4.046 8.685 -9.637 1.00 86.88 95 SER A N 1
ATOM 709 C CA . SER A 1 95 ? 4.613 9.870 -10.286 1.00 86.88 95 SER A CA 1
ATOM 710 C C . SER A 1 95 ? 3.582 10.669 -11.091 1.00 86.88 95 SER A C 1
ATOM 712 O O . SER A 1 95 ? 3.740 11.878 -11.242 1.00 86.88 95 SER A O 1
ATOM 714 N N . GLN A 1 96 ? 2.543 10.012 -11.618 1.00 90.50 96 GLN A N 1
ATOM 715 C CA . GLN A 1 96 ? 1.523 10.644 -12.466 1.00 90.50 96 GLN A CA 1
ATOM 716 C C . GLN A 1 96 ? 0.271 11.095 -11.699 1.00 90.50 96 GLN A C 1
ATOM 718 O O . GLN A 1 96 ? -0.272 12.159 -11.985 1.00 90.50 96 GLN A O 1
ATOM 723 N N . LEU A 1 97 ? -0.189 10.294 -10.737 1.00 91.19 97 LEU A N 1
ATOM 724 C CA . LEU A 1 97 ? -1.435 10.495 -9.988 1.00 91.19 97 LEU A CA 1
ATOM 725 C C . LEU A 1 97 ? -1.214 11.137 -8.613 1.00 91.19 97 LEU A C 1
ATOM 727 O O . LEU A 1 97 ? -2.129 11.758 -8.076 1.00 91.19 97 LEU A O 1
ATOM 731 N N . GLY A 1 98 ? -0.014 10.990 -8.046 1.00 89.81 98 GLY A N 1
ATOM 732 C CA . GLY A 1 98 ? 0.316 11.437 -6.695 1.00 89.81 98 GLY A CA 1
ATOM 733 C C . GLY A 1 98 ? 0.155 10.356 -5.621 1.00 89.81 98 GLY A C 1
ATOM 734 O O . GLY A 1 98 ? -0.444 9.301 -5.830 1.00 89.81 98 GLY A O 1
ATOM 735 N N . ASP A 1 99 ? 0.707 10.648 -4.444 1.00 88.19 99 ASP A N 1
ATOM 736 C CA . ASP A 1 99 ? 0.724 9.800 -3.248 1.00 88.19 99 ASP A CA 1
ATOM 737 C C . ASP A 1 99 ? -0.684 9.459 -2.755 1.00 88.19 99 ASP A C 1
ATOM 739 O O . ASP A 1 99 ? -0.994 8.286 -2.554 1.00 88.19 99 ASP A O 1
ATOM 743 N N . GLN A 1 100 ? -1.554 10.462 -2.636 1.00 90.94 100 GLN A N 1
ATOM 744 C CA . GLN A 1 100 ? -2.898 10.280 -2.086 1.00 90.94 100 GLN A CA 1
ATOM 745 C C . GLN A 1 100 ? -3.746 9.289 -2.902 1.00 90.94 100 GLN A C 1
ATOM 747 O O . GLN A 1 100 ? -4.391 8.405 -2.343 1.00 90.94 100 GLN A O 1
ATOM 752 N N . VAL A 1 101 ? -3.695 9.375 -4.236 1.00 92.81 101 VAL A N 1
ATOM 753 C CA . VAL A 1 101 ? -4.444 8.458 -5.112 1.00 92.81 101 VAL A CA 1
ATOM 754 C C . VAL A 1 101 ? -3.925 7.026 -4.979 1.00 92.81 101 VAL A C 1
ATOM 756 O O . VAL A 1 101 ? -4.713 6.081 -4.969 1.00 92.81 101 VAL A O 1
ATOM 759 N N . VAL A 1 102 ? -2.608 6.851 -4.845 1.00 93.50 102 VAL A N 1
ATOM 760 C CA . VAL A 1 102 ? -2.003 5.531 -4.630 1.00 93.50 102 VAL A CA 1
ATOM 761 C C . VAL A 1 102 ? -2.451 4.931 -3.300 1.00 93.50 102 VAL A C 1
ATOM 763 O O . VAL A 1 102 ? -2.856 3.771 -3.270 1.00 93.50 102 VAL A O 1
ATOM 766 N N . GLN A 1 103 ? -2.448 5.717 -2.223 1.00 93.69 103 GLN A N 1
ATOM 767 C CA . GLN A 1 103 ? -2.906 5.277 -0.901 1.00 93.69 103 GLN A CA 1
ATOM 768 C C . GLN A 1 103 ? -4.374 4.828 -0.925 1.00 93.69 103 GLN A C 1
ATOM 770 O O . GLN A 1 103 ? -4.693 3.738 -0.443 1.00 93.69 103 GLN A O 1
ATOM 775 N N . GLU A 1 104 ? -5.253 5.623 -1.546 1.00 94.25 104 GLU A N 1
ATOM 776 C CA . GLU A 1 104 ? -6.678 5.305 -1.689 1.00 94.25 104 GLU A CA 1
ATOM 777 C C . GLU A 1 104 ? -6.897 3.994 -2.453 1.00 94.25 104 GLU A C 1
ATOM 779 O O . GLU A 1 104 ? -7.680 3.149 -2.016 1.00 94.25 104 GLU A O 1
ATOM 784 N N . VAL A 1 105 ? -6.182 3.786 -3.567 1.00 96.50 105 VAL A N 1
ATOM 785 C CA . VAL A 1 105 ? -6.292 2.544 -4.348 1.00 96.50 105 VAL A CA 1
ATOM 786 C C . VAL A 1 105 ? -5.801 1.341 -3.551 1.00 96.50 105 VAL A C 1
ATOM 788 O O . VAL A 1 105 ? -6.466 0.307 -3.550 1.00 96.50 105 VAL A O 1
ATOM 791 N N . ILE A 1 106 ? -4.677 1.460 -2.839 1.00 96.00 106 ILE A N 1
ATOM 792 C CA . ILE A 1 106 ? -4.163 0.375 -1.995 1.00 96.00 106 ILE A CA 1
ATOM 793 C C . ILE A 1 106 ? -5.213 -0.028 -0.955 1.00 96.00 106 ILE A C 1
ATOM 795 O O . ILE A 1 106 ? -5.552 -1.208 -0.845 1.00 96.00 106 ILE A O 1
ATOM 799 N N . GLN A 1 107 ? -5.759 0.942 -0.217 1.00 95.00 107 GLN A N 1
ATOM 800 C CA . GLN A 1 107 ? -6.758 0.677 0.815 1.00 95.00 107 GLN A CA 1
ATOM 801 C C . GLN A 1 107 ? -8.041 0.077 0.225 1.00 95.00 107 GLN A C 1
ATOM 803 O O . GLN A 1 107 ? -8.572 -0.897 0.771 1.00 95.00 107 GLN A O 1
ATOM 808 N N . GLN A 1 108 ? -8.522 0.628 -0.894 1.00 96.06 108 GLN A N 1
ATOM 809 C CA . GLN A 1 108 ? -9.716 0.154 -1.587 1.00 96.06 108 GLN A CA 1
ATOM 810 C C . GLN A 1 108 ? -9.552 -1.305 -2.012 1.00 96.06 108 GLN A C 1
ATOM 812 O O . GLN A 1 108 ? -10.351 -2.152 -1.615 1.00 96.06 108 GLN A O 1
ATOM 817 N N . VAL A 1 109 ? -8.498 -1.619 -2.768 1.00 96.81 109 VAL A N 1
ATOM 818 C CA . VAL A 1 109 ? -8.298 -2.958 -3.330 1.00 96.81 109 VAL A CA 1
ATOM 819 C C . VAL A 1 109 ? -8.088 -3.984 -2.218 1.00 96.81 109 VAL A C 1
ATOM 821 O O . VAL A 1 109 ? -8.666 -5.068 -2.277 1.00 96.81 109 VAL A O 1
ATOM 824 N N . VAL A 1 110 ? -7.334 -3.659 -1.164 1.00 96.12 110 VAL A N 1
ATOM 825 C CA . VAL A 1 110 ? -7.178 -4.562 -0.011 1.00 96.12 110 VAL A CA 1
ATOM 826 C C . VAL A 1 110 ? -8.523 -4.824 0.671 1.00 96.12 110 VAL A C 1
ATOM 828 O O . VAL A 1 110 ? -8.837 -5.975 0.976 1.00 96.12 110 VAL A O 1
ATOM 831 N N . THR A 1 111 ? -9.343 -3.790 0.871 1.00 94.25 111 THR A N 1
ATOM 832 C CA . THR A 1 111 ? -10.672 -3.920 1.490 1.00 94.25 111 THR A CA 1
ATOM 833 C C . THR A 1 111 ? -11.612 -4.769 0.633 1.00 94.25 111 THR A C 1
ATOM 835 O O . THR A 1 111 ? -12.242 -5.699 1.140 1.00 94.25 111 THR A O 1
ATOM 838 N N . GLU A 1 112 ? -11.668 -4.508 -0.674 1.00 95.94 112 GLU A N 1
ATOM 839 C CA . GLU A 1 112 ? -12.486 -5.259 -1.637 1.00 95.94 112 GLU A CA 1
ATOM 840 C C . GLU A 1 112 ? -12.061 -6.728 -1.744 1.00 95.94 112 GLU A C 1
ATOM 842 O O . GLU A 1 112 ? -12.893 -7.608 -1.964 1.00 95.94 112 GLU A O 1
ATOM 847 N N . ASN A 1 113 ? -10.778 -7.011 -1.512 1.00 95.50 113 ASN A N 1
ATOM 848 C CA . ASN A 1 113 ? -10.227 -8.362 -1.496 1.00 95.50 113 ASN A CA 1
ATOM 849 C C . ASN A 1 113 ? -10.193 -8.979 -0.089 1.00 95.50 113 ASN A C 1
ATOM 851 O O . ASN A 1 113 ? -9.436 -9.920 0.152 1.00 95.50 113 ASN A O 1
ATOM 855 N N . GLY A 1 114 ? -11.014 -8.483 0.842 1.00 92.00 114 GLY A N 1
ATOM 856 C CA . GLY A 1 114 ? -11.219 -9.090 2.159 1.00 92.00 114 GLY A CA 1
ATOM 857 C C . GLY A 1 114 ? -10.015 -8.995 3.096 1.00 92.00 114 GLY A C 1
ATOM 858 O O . GLY A 1 114 ? -9.851 -9.855 3.959 1.00 92.00 114 GLY A O 1
ATOM 859 N N . GLY A 1 115 ? -9.157 -7.991 2.911 1.00 92.31 115 GLY A N 1
ATOM 860 C CA . GLY A 1 115 ? -7.943 -7.811 3.703 1.00 92.31 115 GLY A CA 1
ATOM 861 C C . GLY A 1 115 ? -6.781 -8.711 3.277 1.00 92.31 115 GLY A C 1
ATOM 862 O O . GLY A 1 115 ? -5.840 -8.895 4.040 1.00 92.31 115 GLY A O 1
ATOM 863 N N . ASN A 1 116 ? -6.815 -9.308 2.084 1.00 94.75 116 ASN A N 1
ATOM 864 C CA . ASN A 1 116 ? -5.695 -10.119 1.610 1.00 94.75 116 ASN A CA 1
ATOM 865 C C . ASN A 1 116 ? -4.474 -9.243 1.278 1.00 94.75 116 ASN A C 1
ATOM 867 O O . ASN A 1 116 ? -4.588 -8.262 0.551 1.00 94.75 116 ASN A O 1
ATOM 871 N N . LEU A 1 117 ? -3.294 -9.633 1.769 1.00 94.19 117 LEU A N 1
ATOM 872 C CA . LEU A 1 117 ? -2.018 -8.952 1.518 1.00 94.19 117 LEU A CA 1
ATOM 873 C C . LEU A 1 117 ? -1.048 -9.911 0.816 1.00 94.19 117 LEU A C 1
ATOM 875 O O . LEU A 1 117 ? -0.153 -10.486 1.435 1.00 94.19 117 LEU A O 1
ATOM 879 N N . ASN A 1 118 ? -1.282 -10.161 -0.471 1.00 93.75 118 ASN A N 1
ATOM 880 C CA . ASN A 1 118 ? -0.499 -11.097 -1.279 1.00 93.75 118 ASN A CA 1
ATOM 881 C C . ASN A 1 118 ? -0.242 -10.548 -2.692 1.00 93.75 118 ASN A C 1
ATOM 883 O O . ASN A 1 118 ? -0.772 -9.508 -3.073 1.00 93.75 118 ASN A O 1
ATOM 887 N N . GLU A 1 119 ? 0.546 -11.275 -3.483 1.00 93.50 119 GLU A N 1
ATOM 888 C CA . GLU A 1 119 ? 0.966 -10.874 -4.834 1.00 93.50 119 GLU A CA 1
ATOM 889 C C . GLU A 1 119 ? -0.201 -10.651 -5.817 1.00 93.50 119 GLU A C 1
ATOM 891 O O . GLU A 1 119 ? -0.141 -9.762 -6.667 1.00 93.50 119 GLU A O 1
ATOM 896 N N . ALA A 1 120 ? -1.303 -11.395 -5.670 1.00 96.25 120 ALA A N 1
ATOM 897 C CA . ALA A 1 120 ? -2.492 -11.190 -6.498 1.00 96.25 120 ALA A CA 1
ATOM 898 C C . ALA A 1 120 ? -3.134 -9.821 -6.225 1.00 96.25 120 ALA A C 1
ATOM 900 O O . ALA A 1 120 ? -3.507 -9.117 -7.159 1.00 96.25 120 ALA A O 1
ATOM 901 N N . VAL A 1 121 ? -3.204 -9.410 -4.956 1.00 97.25 121 VAL A N 1
ATOM 902 C CA . VAL A 1 121 ? -3.712 -8.085 -4.571 1.00 97.25 121 VAL A CA 1
ATOM 903 C C . VAL A 1 121 ? -2.781 -6.969 -5.051 1.00 97.25 121 VAL A C 1
ATOM 905 O O . VAL A 1 121 ? -3.270 -5.947 -5.519 1.00 97.25 121 VAL A O 1
ATOM 908 N N . ILE A 1 122 ? -1.459 -7.176 -5.035 1.00 95.88 122 ILE A N 1
ATOM 909 C CA . ILE A 1 122 ? -0.495 -6.222 -5.620 1.00 95.88 122 ILE A CA 1
ATOM 910 C C . ILE A 1 122 ? -0.777 -6.010 -7.113 1.00 95.88 122 ILE A C 1
ATOM 912 O O . ILE A 1 122 ? -0.838 -4.873 -7.575 1.00 95.88 122 ILE A O 1
ATOM 916 N N . SER A 1 123 ? -1.030 -7.095 -7.850 1.00 96.38 123 SER A N 1
ATOM 917 C CA . SER A 1 123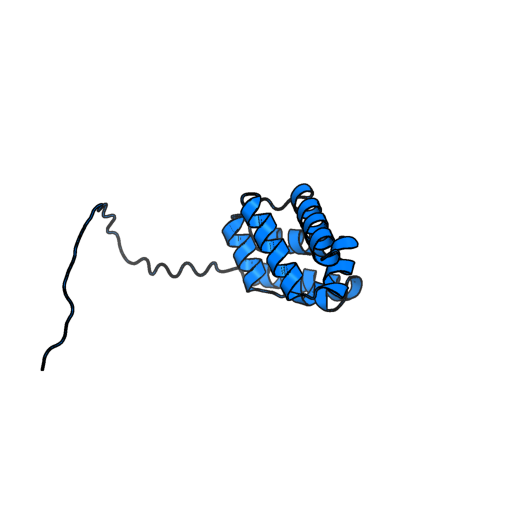 ? -1.362 -7.020 -9.279 1.00 96.38 123 SER A CA 1
ATOM 918 C C . SER A 1 123 ? -2.658 -6.237 -9.530 1.00 96.38 123 SER A C 1
ATOM 920 O O . SER A 1 123 ? -2.732 -5.444 -10.466 1.00 96.38 123 SER A O 1
ATOM 922 N N . LEU A 1 124 ? -3.670 -6.413 -8.672 1.00 97.44 124 LEU A N 1
ATOM 923 C CA . LEU A 1 124 ? -4.928 -5.662 -8.754 1.00 97.44 124 LEU A CA 1
ATOM 924 C C . LEU A 1 124 ? -4.736 -4.169 -8.450 1.00 97.44 124 LEU A C 1
ATOM 926 O O . LEU A 1 124 ? -5.345 -3.335 -9.116 1.00 97.44 124 LEU A O 1
ATOM 930 N N . ILE A 1 125 ? -3.867 -3.825 -7.493 1.00 97.06 125 ILE A N 1
ATOM 931 C CA . ILE A 1 125 ? -3.492 -2.431 -7.205 1.00 97.06 125 ILE A CA 1
ATOM 932 C C . ILE A 1 125 ? -2.840 -1.797 -8.437 1.00 97.06 125 ILE A C 1
ATOM 934 O O . ILE A 1 125 ? -3.252 -0.717 -8.859 1.00 97.06 125 ILE A O 1
ATOM 938 N N . ALA A 1 126 ? -1.863 -2.473 -9.046 1.00 96.38 126 ALA A N 1
ATOM 939 C CA . ALA A 1 126 ? -1.195 -1.992 -10.253 1.00 96.38 126 ALA A CA 1
ATOM 940 C C . ALA A 1 126 ? -2.177 -1.809 -11.427 1.00 96.38 126 ALA A C 1
ATOM 942 O O . ALA A 1 126 ? -2.121 -0.802 -12.138 1.00 96.38 126 ALA A O 1
ATOM 943 N N . GLU A 1 127 ? -3.113 -2.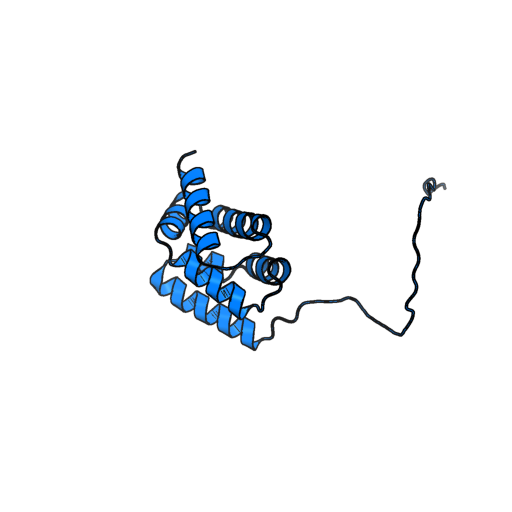745 -11.616 1.00 96.44 127 GLU A N 1
ATOM 944 C CA . GLU A 1 127 ? -4.130 -2.653 -12.667 1.00 96.44 127 GLU A CA 1
ATOM 945 C C . GLU A 1 127 ? -5.098 -1.484 -12.442 1.00 96.44 127 GLU A C 1
ATOM 947 O O . GLU A 1 127 ? -5.380 -0.732 -13.378 1.00 96.44 127 GLU A O 1
ATOM 952 N N . GLU A 1 128 ? -5.585 -1.294 -11.216 1.00 97.25 128 GLU A N 1
ATOM 953 C CA . GLU A 1 128 ? -6.488 -0.190 -10.884 1.00 97.25 128 GLU A CA 1
ATOM 954 C C . GLU A 1 128 ? -5.791 1.169 -11.038 1.00 97.25 128 GLU A C 1
ATOM 956 O O . GLU A 1 128 ? -6.341 2.091 -11.641 1.00 97.25 128 GLU A O 1
ATOM 961 N N . LEU A 1 129 ? -4.534 1.284 -10.608 1.00 95.69 129 LEU A N 1
ATOM 962 C CA . LEU A 1 129 ? -3.734 2.487 -10.837 1.00 95.69 129 LEU A CA 1
ATOM 963 C C . LEU A 1 129 ? -3.526 2.769 -12.325 1.00 95.69 129 LEU A C 1
ATOM 965 O O . LEU A 1 129 ? -3.686 3.906 -12.773 1.00 95.69 129 LEU A O 1
ATOM 969 N N . LYS A 1 130 ? -3.249 1.733 -13.122 1.00 95.31 130 LYS A N 1
ATOM 970 C CA . LYS A 1 130 ? -3.161 1.858 -14.579 1.00 95.31 130 LYS A CA 1
ATOM 971 C C . LYS A 1 130 ? -4.470 2.352 -15.193 1.00 95.31 130 LYS A C 1
ATOM 973 O O . LYS A 1 130 ? -4.431 3.164 -16.115 1.00 95.31 130 LYS A O 1
A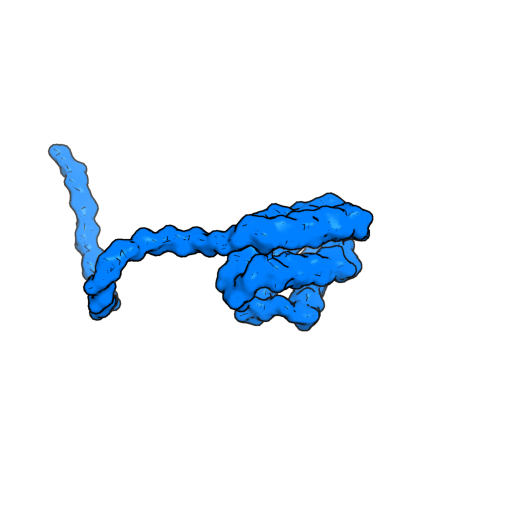TOM 978 N N . ARG A 1 131 ? -5.624 1.895 -14.696 1.00 94.69 131 ARG A N 1
ATOM 979 C CA . ARG A 1 131 ? -6.933 2.395 -15.146 1.00 94.69 131 ARG A CA 1
ATOM 980 C C . ARG A 1 131 ? -7.117 3.869 -14.808 1.00 94.69 131 ARG A C 1
ATOM 982 O O . ARG A 1 131 ? -7.618 4.598 -15.656 1.00 94.69 131 ARG A O 1
ATOM 989 N N . ARG A 1 132 ? -6.689 4.314 -13.624 1.00 93.62 132 ARG A N 1
ATOM 990 C CA . ARG A 1 132 ? -6.772 5.724 -13.210 1.00 93.62 132 ARG A CA 1
ATOM 991 C C . ARG A 1 132 ? -5.847 6.643 -14.003 1.00 93.62 132 ARG A C 1
ATOM 993 O O . ARG A 1 132 ? -6.250 7.751 -14.313 1.00 93.62 132 ARG A O 1
ATOM 1000 N N . MET A 1 133 ? -4.660 6.177 -14.396 1.00 92.25 133 MET A N 1
ATOM 1001 C CA . MET A 1 133 ? -3.766 6.927 -15.297 1.00 92.25 133 MET A CA 1
ATOM 1002 C C . MET A 1 133 ? -4.330 7.110 -16.713 1.00 92.25 133 MET A C 1
ATOM 1004 O O . MET A 1 133 ? -3.904 8.006 -17.432 1.00 92.25 133 MET A O 1
ATOM 1008 N N . ALA A 1 134 ? -5.244 6.238 -17.142 1.00 91.75 134 ALA A N 1
ATOM 1009 C CA . ALA A 1 134 ? -5.835 6.286 -18.477 1.00 91.75 134 ALA A CA 1
ATOM 1010 C C . ALA A 1 134 ? -7.100 7.164 -18.572 1.00 91.75 134 ALA A C 1
ATOM 1012 O O . ALA A 1 134 ? -7.672 7.258 -19.661 1.00 91.75 134 ALA A O 1
ATOM 1013 N N . GLN A 1 135 ? -7.558 7.745 -17.457 1.00 81.56 135 GLN A N 1
ATOM 1014 C CA . GLN A 1 135 ? -8.720 8.641 -17.376 1.00 81.56 135 GLN A CA 1
ATOM 1015 C C . GLN A 1 135 ? -8.291 10.105 -17.465 1.00 81.56 135 GLN A C 1
ATOM 1017 O O . GLN A 1 135 ? -9.050 10.879 -18.090 1.00 81.56 135 GLN A O 1
#

Radius of gyration: 20.08 Å; chains: 1; bounding box: 55×39×54 Å